Protein AF-A0AAW1LE36-F1 (afdb_monomer_lite)

Foldseek 3Di:
DDDDDDPDDDDPDDPPPDPPPPDQQAAPVDHLAFQEEAEAAPPPCSLVVVVCQVPPPRHGHAQEEEEEACVCVDVSNVVVVVVQVPDPSHYYHYHDDPVPDDALVPDAARYEYEYEHCLVDDCVSVLRCLQPNVVRSYYYYYYDHDPVSDDCHSRVVSGD

Structure (mmCIF, N/CA/C/O backbone):
data_AF-A0AAW1LE36-F1
#
_entry.id   AF-A0AAW1LE36-F1
#
loop_
_atom_site.group_PDB
_atom_site.id
_atom_site.type_symbol
_atom_site.label_atom_id
_atom_site.label_alt_id
_atom_site.label_comp_id
_atom_site.label_asym_id
_atom_site.label_entity_id
_atom_site.label_seq_id
_atom_site.pdbx_PDB_ins_code
_atom_site.Cartn_x
_atom_site.Cartn_y
_atom_site.Cartn_z
_atom_site.occupancy
_atom_site.B_iso_or_equiv
_atom_site.auth_seq_id
_atom_site.auth_comp_id
_atom_site.auth_asym_id
_atom_site.auth_atom_id
_atom_site.pdbx_PDB_model_num
ATOM 1 N N . MET A 1 1 ? 1.413 -7.545 -39.159 1.00 60.19 1 MET A N 1
ATOM 2 C CA . MET A 1 1 ? 1.129 -8.946 -38.772 1.00 60.19 1 MET A CA 1
ATOM 3 C C . MET A 1 1 ? -0.229 -9.314 -39.360 1.00 60.19 1 MET A C 1
ATOM 5 O O . MET A 1 1 ? -1.167 -8.557 -39.147 1.00 60.19 1 MET A O 1
ATOM 9 N N . ARG A 1 2 ? -0.333 -10.368 -40.180 1.00 72.56 2 ARG A N 1
ATOM 10 C CA . ARG A 1 2 ? -1.603 -10.770 -40.813 1.00 72.56 2 ARG A CA 1
ATOM 11 C C . ARG A 1 2 ? -2.280 -11.784 -39.891 1.00 72.56 2 ARG A C 1
ATOM 13 O O . ARG A 1 2 ? -1.775 -12.891 -39.748 1.00 72.56 2 ARG A O 1
ATOM 20 N N . PHE A 1 3 ? -3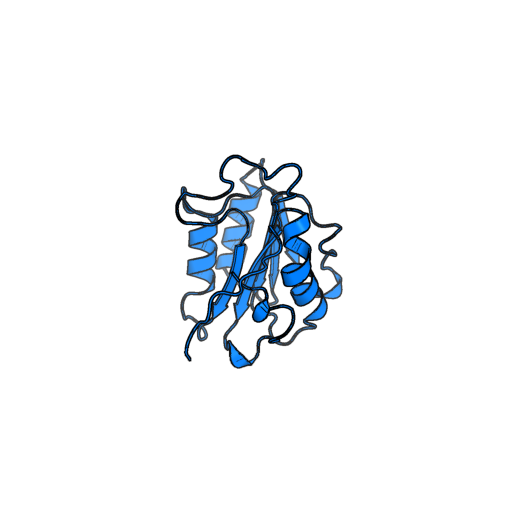.361 -11.389 -39.224 1.00 77.00 3 PHE A N 1
ATOM 21 C CA . PHE A 1 3 ? -4.140 -12.304 -38.391 1.00 77.00 3 PHE A CA 1
ATOM 22 C C . PHE A 1 3 ? -4.915 -13.261 -39.302 1.00 77.00 3 PHE A C 1
ATOM 24 O O . PHE A 1 3 ? -5.735 -12.823 -40.107 1.00 77.00 3 PHE A O 1
ATOM 31 N N . VAL A 1 4 ? -4.618 -14.556 -39.211 1.00 87.88 4 VAL A N 1
ATOM 32 C CA . VAL A 1 4 ? -5.327 -15.620 -39.934 1.00 87.88 4 VAL A CA 1
ATOM 33 C C . VAL A 1 4 ? -6.158 -16.380 -38.910 1.00 87.88 4 VAL A C 1
ATOM 35 O O . VAL A 1 4 ? -5.614 -16.896 -37.934 1.00 87.88 4 VAL A O 1
ATOM 38 N N . LYS A 1 5 ? -7.479 -16.409 -39.103 1.00 83.62 5 LYS A N 1
ATOM 39 C CA . LYS A 1 5 ? -8.394 -17.150 -38.231 1.00 83.62 5 LYS A CA 1
ATOM 40 C C . LYS A 1 5 ? -8.201 -18.648 -38.485 1.00 83.62 5 LYS A C 1
ATOM 42 O O . LYS A 1 5 ? -8.272 -19.080 -39.631 1.00 83.62 5 LYS A O 1
ATOM 47 N N . GLN A 1 6 ? -7.904 -19.404 -37.432 1.00 88.56 6 GLN A N 1
ATOM 48 C CA . GLN A 1 6 ? -7.773 -20.862 -37.490 1.00 88.56 6 GLN A CA 1
ATOM 49 C C . GLN A 1 6 ? -9.159 -21.496 -37.693 1.00 88.56 6 GLN A C 1
ATOM 51 O O . GLN A 1 6 ? -10.154 -20.957 -37.204 1.00 88.56 6 GLN A O 1
ATOM 56 N N . ASN A 1 7 ? -9.220 -22.613 -38.424 1.00 87.00 7 ASN A N 1
ATOM 57 C CA . ASN A 1 7 ? -10.468 -23.355 -38.646 1.00 87.00 7 ASN A CA 1
ATOM 58 C C . ASN A 1 7 ? -10.928 -24.090 -37.381 1.00 87.00 7 ASN A C 1
ATOM 60 O O . ASN A 1 7 ? -12.128 -24.204 -37.151 1.00 87.00 7 ASN A O 1
ATOM 64 N N . ASP A 1 8 ? -9.975 -24.511 -36.550 1.00 90.06 8 ASP A N 1
ATOM 65 C CA . ASP A 1 8 ? -10.224 -25.158 -35.268 1.00 90.06 8 ASP A CA 1
ATOM 66 C C . ASP A 1 8 ? -9.944 -24.173 -34.128 1.00 90.06 8 ASP A C 1
ATOM 68 O O . ASP A 1 8 ? -8.928 -23.470 -34.119 1.00 90.06 8 ASP A O 1
ATOM 72 N N . SER A 1 9 ? -10.846 -24.114 -33.149 1.00 88.75 9 SER A N 1
ATOM 73 C CA . SER A 1 9 ? -10.681 -23.296 -31.946 1.00 88.75 9 SER A CA 1
ATOM 74 C C . SER A 1 9 ? -11.128 -24.056 -30.710 1.00 88.75 9 SER A C 1
ATOM 76 O O . SER A 1 9 ? -12.157 -24.728 -30.732 1.00 88.75 9 SER A O 1
ATOM 78 N N . ILE A 1 10 ? -10.388 -23.890 -29.618 1.00 90.38 10 ILE A N 1
ATOM 79 C CA . ILE A 1 10 ? -10.812 -24.344 -28.295 1.00 90.38 10 ILE A CA 1
ATOM 80 C C . ILE A 1 10 ? -11.753 -23.283 -27.718 1.00 90.38 10 ILE A C 1
ATOM 82 O O . ILE A 1 10 ? -11.390 -22.106 -27.653 1.00 90.38 10 ILE A O 1
ATOM 86 N N . GLU A 1 11 ? -12.952 -23.689 -27.305 1.00 90.44 11 GLU A N 1
ATOM 87 C CA . GLU A 1 11 ? -13.871 -22.812 -26.583 1.00 90.44 11 GLU A CA 1
ATOM 88 C C . GLU A 1 11 ? -13.302 -22.504 -25.191 1.00 90.44 11 GLU A C 1
ATOM 90 O O . GLU A 1 11 ? -13.060 -23.403 -24.383 1.00 90.44 11 GLU A O 1
ATOM 95 N N . VAL A 1 12 ? -13.067 -21.221 -24.909 1.00 86.44 12 VAL A N 1
ATOM 96 C CA . VAL A 1 12 ? -12.642 -20.769 -23.581 1.00 86.44 12 VAL A CA 1
ATOM 97 C C . VAL A 1 12 ? -13.893 -20.546 -22.739 1.00 86.44 12 VAL A C 1
ATOM 99 O O . VAL A 1 12 ? -14.463 -19.456 -22.720 1.00 86.44 12 VAL A O 1
ATOM 102 N N . LEU A 1 13 ? -14.336 -21.604 -22.067 1.00 90.31 13 LEU A N 1
ATOM 103 C CA . LEU A 1 13 ? -15.421 -21.530 -21.094 1.00 90.31 13 LEU A CA 1
ATOM 104 C C . LEU A 1 13 ? -14.929 -20.809 -19.832 1.00 90.31 13 LEU A C 1
ATOM 106 O O . LEU A 1 13 ? -13.847 -21.104 -19.321 1.00 90.31 13 LEU A O 1
ATOM 110 N N . ASN A 1 14 ? -15.717 -19.859 -19.325 1.00 82.88 14 ASN A N 1
ATOM 111 C CA . ASN A 1 14 ? -15.442 -19.230 -18.039 1.00 82.88 14 ASN A CA 1
ATOM 112 C C . ASN A 1 14 ? -15.921 -20.166 -16.911 1.00 82.88 14 ASN A C 1
ATOM 114 O O . ASN A 1 14 ? -17.114 -20.445 -16.802 1.00 82.88 14 ASN A O 1
ATOM 118 N N . TYR A 1 15 ? -14.984 -20.631 -16.083 1.00 83.81 15 TYR A N 1
ATOM 119 C CA . TYR A 1 15 ? -15.235 -21.513 -14.939 1.00 83.81 15 TYR A CA 1
ATOM 120 C C . TYR A 1 15 ? -15.181 -20.788 -13.588 1.00 83.81 15 TYR A C 1
ATOM 122 O O . TYR A 1 15 ? -15.033 -21.441 -12.557 1.00 83.81 15 TYR A O 1
ATOM 130 N N . ASP A 1 16 ? -15.277 -19.459 -13.563 1.00 76.94 16 ASP A N 1
ATOM 131 C CA . ASP A 1 16 ? -15.314 -18.663 -12.339 1.00 76.94 16 ASP A CA 1
ATOM 132 C C . ASP A 1 16 ? -16.547 -19.066 -11.504 1.00 76.94 16 ASP A C 1
ATOM 134 O O . ASP A 1 16 ? -17.663 -18.571 -11.685 1.00 76.94 16 ASP A O 1
ATOM 138 N N . THR A 1 17 ? -16.359 -20.006 -10.573 1.00 63.38 17 THR A N 1
ATOM 139 C CA . THR A 1 17 ? -17.394 -20.474 -9.648 1.00 63.38 17 THR A CA 1
ATOM 140 C C . THR A 1 17 ? -17.623 -19.402 -8.595 1.00 63.38 17 THR A C 1
ATOM 142 O O . THR A 1 17 ? -16.940 -19.354 -7.575 1.00 63.38 17 THR A O 1
ATOM 145 N N . GLY A 1 18 ? -18.557 -18.500 -8.877 1.00 53.91 18 GLY A N 1
ATOM 146 C CA . GLY A 1 18 ? -18.767 -17.323 -8.052 1.00 53.91 18 GLY A CA 1
ATOM 147 C C . GLY A 1 18 ? -17.813 -16.208 -8.440 1.00 53.91 18 GLY A C 1
ATOM 148 O O . GLY A 1 18 ? -17.080 -15.695 -7.595 1.00 53.91 18 GLY A O 1
ATOM 149 N N . ALA A 1 19 ? -17.896 -15.748 -9.695 1.00 45.75 19 ALA A N 1
ATOM 150 C CA . ALA A 1 19 ? -17.726 -14.322 -9.919 1.00 45.75 19 ALA A CA 1
ATOM 151 C C . ALA A 1 19 ? -18.612 -13.647 -8.873 1.00 45.75 19 ALA A C 1
ATOM 153 O O . ALA A 1 19 ? -19.842 -13.683 -8.966 1.00 45.75 19 ALA A O 1
ATOM 154 N N . HIS A 1 20 ? -17.997 -13.127 -7.813 1.00 50.47 20 HIS A N 1
ATOM 155 C CA . HIS A 1 20 ? -18.667 -12.190 -6.957 1.00 50.47 20 HIS A CA 1
ATOM 156 C C . HIS A 1 20 ? -19.105 -11.092 -7.926 1.00 50.47 20 HIS A C 1
ATOM 158 O O . HIS A 1 20 ? -18.350 -10.172 -8.234 1.00 50.47 20 HIS A O 1
ATOM 164 N N . VAL A 1 21 ? -20.373 -11.132 -8.333 1.00 48.44 21 VAL A N 1
ATOM 165 C CA . VAL A 1 21 ? -21.193 -9.938 -8.509 1.00 48.44 21 VAL A CA 1
ATOM 166 C C . VAL A 1 21 ? -21.312 -9.320 -7.109 1.00 48.44 21 VAL A C 1
ATOM 168 O O . VAL A 1 21 ? -22.377 -9.195 -6.520 1.00 48.44 21 VAL A O 1
ATOM 171 N N . GLY A 1 22 ? -20.160 -9.079 -6.488 1.00 55.75 22 GLY A N 1
ATOM 172 C CA . GLY A 1 22 ? -20.005 -8.508 -5.184 1.00 55.75 22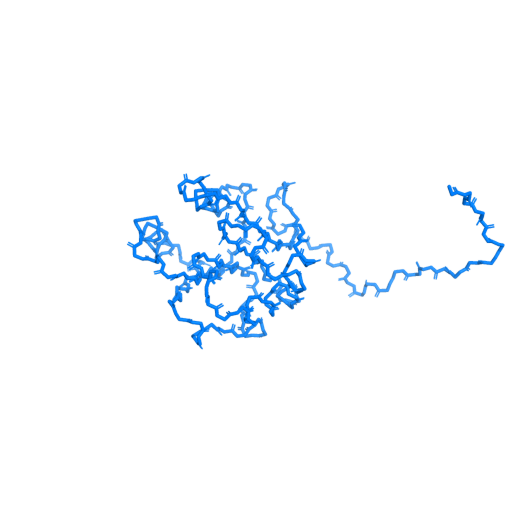 GLY A CA 1
ATOM 173 C C . GLY A 1 22 ? -20.322 -7.052 -5.381 1.00 55.75 22 GLY A C 1
ATOM 174 O O . GLY A 1 22 ? -19.839 -6.426 -6.332 1.00 55.75 22 GLY A O 1
ATOM 175 N N . SER A 1 23 ? -21.159 -6.535 -4.491 1.00 64.06 23 SER A N 1
ATOM 176 C CA . SER A 1 23 ? -21.319 -5.104 -4.291 1.00 64.06 23 SER A CA 1
ATOM 177 C C . SER A 1 23 ? -19.969 -4.424 -4.484 1.00 64.06 23 SER A C 1
ATOM 179 O O . SER A 1 23 ? -18.987 -4.809 -3.841 1.00 64.06 23 SER A O 1
ATOM 181 N N . ARG A 1 24 ? -19.916 -3.464 -5.406 1.00 77.94 24 ARG A N 1
ATOM 182 C CA . ARG A 1 24 ? -18.701 -2.720 -5.711 1.00 77.94 24 ARG A CA 1
ATOM 183 C C . ARG A 1 24 ? -18.055 -2.252 -4.405 1.00 77.94 24 ARG A C 1
ATOM 185 O O . ARG A 1 24 ? -18.704 -1.555 -3.625 1.00 77.94 24 ARG A O 1
ATOM 192 N N . ARG A 1 25 ? -16.819 -2.687 -4.146 1.00 88.12 25 ARG A N 1
ATOM 193 C CA . ARG A 1 25 ? -16.152 -2.437 -2.865 1.00 88.12 25 ARG A CA 1
ATOM 194 C C . ARG A 1 25 ? -15.802 -0.966 -2.736 1.00 88.12 25 ARG A C 1
ATOM 196 O O . ARG A 1 25 ? -16.143 -0.355 -1.737 1.00 88.12 25 ARG A O 1
ATOM 203 N N . HIS A 1 26 ? -15.118 -0.405 -3.724 1.00 92.50 26 HIS A N 1
ATOM 204 C CA . HIS A 1 26 ? -14.700 0.995 -3.714 1.00 92.50 26 HIS A CA 1
ATOM 205 C C . HIS A 1 26 ? -15.693 1.897 -4.449 1.00 92.50 26 HIS A C 1
ATOM 207 O O . HIS A 1 26 ? -16.682 1.427 -5.018 1.00 92.50 26 HIS A O 1
ATOM 213 N N . GLY A 1 27 ? -15.428 3.205 -4.443 1.00 89.56 27 GLY A N 1
ATOM 214 C CA . GLY A 1 27 ? -16.207 4.154 -5.228 1.00 89.56 27 GLY A CA 1
ATOM 215 C C . GLY A 1 27 ? -16.210 3.852 -6.729 1.00 89.56 27 GLY A C 1
ATOM 216 O O . GLY A 1 27 ? -15.451 3.027 -7.249 1.00 89.56 27 GLY A O 1
ATOM 217 N N . THR A 1 28 ? -17.086 4.546 -7.457 1.00 89.50 28 THR A N 1
ATOM 218 C CA . THR A 1 28 ? -17.400 4.223 -8.857 1.00 89.50 28 THR A CA 1
ATOM 219 C C . THR A 1 28 ? -16.259 4.454 -9.854 1.00 89.50 28 THR A C 1
ATOM 221 O O . THR A 1 28 ? -16.368 4.083 -11.026 1.00 89.50 28 THR A O 1
ATOM 224 N N . LEU A 1 29 ? -15.152 5.024 -9.392 1.00 90.19 29 LEU A N 1
ATOM 225 C CA . LEU A 1 29 ? -13.962 5.305 -10.186 1.00 90.19 29 LEU A CA 1
ATOM 226 C C . LEU A 1 29 ? -12.838 4.286 -9.961 1.00 90.19 29 LEU A C 1
ATOM 228 O O . LEU A 1 29 ? -11.852 4.308 -10.689 1.00 90.19 29 LEU A O 1
ATOM 232 N N . LEU A 1 30 ? -12.981 3.387 -8.982 1.00 91.88 30 LEU A N 1
ATOM 233 C CA . LEU A 1 30 ? -11.946 2.427 -8.602 1.00 91.88 30 LEU A CA 1
ATOM 234 C C . LEU A 1 30 ? -12.400 0.980 -8.873 1.00 91.88 30 LEU A C 1
ATOM 236 O O . LEU A 1 30 ? -13.609 0.695 -8.842 1.00 91.88 30 LEU A O 1
ATOM 240 N N . PRO A 1 31 ? -11.458 0.065 -9.175 1.00 90.69 31 PRO A N 1
ATOM 241 C CA . PRO A 1 31 ? -11.745 -1.364 -9.279 1.00 90.69 31 PRO A CA 1
ATOM 242 C C . PRO A 1 31 ? -12.037 -1.961 -7.893 1.00 90.69 31 PRO A C 1
ATOM 244 O O . PRO A 1 31 ? -11.847 -1.307 -6.878 1.00 90.69 31 PRO A O 1
ATOM 247 N N . ASN A 1 32 ? -12.495 -3.213 -7.826 1.00 88.50 32 ASN A N 1
ATOM 248 C CA . ASN A 1 32 ? -12.759 -3.881 -6.538 1.00 88.50 32 ASN A CA 1
ATOM 249 C C . ASN A 1 32 ? -11.487 -4.313 -5.787 1.00 88.50 32 ASN A C 1
ATOM 251 O O . ASN A 1 32 ? -11.550 -4.572 -4.587 1.00 88.50 32 ASN A O 1
ATOM 255 N N . THR A 1 33 ? -10.367 -4.417 -6.503 1.00 90.56 33 THR A N 1
ATOM 256 C CA . THR A 1 33 ? -9.050 -4.767 -5.963 1.00 90.56 33 THR A CA 1
ATOM 257 C C . THR A 1 33 ? -8.004 -3.843 -6.567 1.00 90.56 33 THR A C 1
ATOM 259 O O . THR A 1 33 ? -7.878 -3.798 -7.798 1.00 90.56 33 THR A O 1
ATOM 262 N N . VAL A 1 34 ? -7.239 -3.153 -5.730 1.00 95.50 34 VAL A N 1
ATOM 263 C CA . VAL A 1 34 ? -6.248 -2.156 -6.144 1.00 95.50 34 VAL A CA 1
ATOM 264 C C . VAL A 1 34 ? -4.852 -2.586 -5.703 1.00 95.50 34 VAL A C 1
ATOM 266 O O . VAL A 1 34 ? -4.601 -2.881 -4.539 1.00 95.50 34 VAL A O 1
ATOM 269 N N . ARG A 1 35 ? -3.910 -2.601 -6.640 1.00 96.31 35 ARG A N 1
ATOM 270 C CA . ARG A 1 35 ? -2.477 -2.791 -6.409 1.00 96.31 35 ARG A CA 1
ATOM 271 C C . ARG A 1 35 ? -1.767 -1.633 -7.082 1.00 96.31 35 ARG A C 1
ATOM 273 O O . ARG A 1 35 ? -1.365 -1.713 -8.236 1.00 96.31 35 ARG A O 1
ATOM 280 N N . CYS A 1 36 ? -1.675 -0.523 -6.370 1.00 97.38 36 CYS A N 1
ATOM 281 C CA . CYS A 1 36 ? -1.254 0.746 -6.931 1.00 97.38 36 CYS A CA 1
ATOM 282 C C . CYS A 1 36 ? 0.195 1.064 -6.563 1.00 97.38 36 CYS A C 1
ATOM 284 O O . CYS A 1 36 ? 0.652 0.842 -5.441 1.00 97.38 36 CYS A O 1
ATOM 286 N N . ILE A 1 37 ? 0.915 1.646 -7.515 1.00 97.94 37 ILE A N 1
ATOM 287 C CA . ILE A 1 37 ? 2.231 2.231 -7.296 1.00 97.94 37 ILE A CA 1
ATOM 288 C C . ILE A 1 37 ? 2.101 3.737 -7.512 1.00 97.94 37 ILE A C 1
ATOM 290 O O . ILE A 1 37 ? 1.734 4.178 -8.599 1.00 97.94 37 ILE A O 1
ATOM 294 N N . ILE A 1 38 ? 2.453 4.528 -6.501 1.00 97.88 38 ILE A N 1
ATOM 295 C CA . ILE A 1 38 ? 2.440 5.990 -6.574 1.00 97.88 38 ILE A CA 1
ATOM 296 C C . ILE A 1 38 ? 3.887 6.480 -6.601 1.00 97.88 38 ILE A C 1
ATOM 298 O O . ILE A 1 38 ? 4.615 6.363 -5.613 1.00 97.88 38 ILE A O 1
ATOM 302 N N . VAL A 1 39 ? 4.314 7.039 -7.735 1.00 97.00 39 VAL A N 1
ATOM 303 C CA . VAL A 1 39 ? 5.699 7.488 -7.937 1.00 97.00 39 VAL A CA 1
ATOM 304 C C . VAL A 1 39 ? 5.781 8.996 -8.081 1.00 97.00 39 VAL A C 1
ATOM 306 O O . VAL A 1 39 ? 5.009 9.609 -8.810 1.00 97.00 39 VAL A O 1
ATOM 309 N N . GLY A 1 40 ? 6.767 9.592 -7.423 1.00 95.75 40 GLY A N 1
ATOM 310 C CA . GLY A 1 40 ? 7.103 11.000 -7.581 1.00 95.75 40 GLY A CA 1
ATOM 311 C C . GLY A 1 40 ? 8.193 11.425 -6.607 1.00 95.75 40 GLY A C 1
ATOM 312 O O . GLY A 1 40 ? 8.395 10.784 -5.574 1.00 95.75 40 GLY A O 1
ATOM 313 N N . SER A 1 41 ? 8.900 12.507 -6.920 1.00 93.62 41 SER A N 1
ATOM 314 C CA . SER A 1 41 ? 9.982 13.047 -6.089 1.00 93.62 41 SER A CA 1
ATOM 315 C C . SER A 1 41 ? 9.541 13.358 -4.648 1.00 93.62 41 SER A C 1
ATOM 317 O O . SER A 1 41 ? 8.359 13.299 -4.286 1.00 93.62 41 SER A O 1
ATOM 319 N N . SER A 1 42 ? 10.497 13.665 -3.769 1.00 88.69 42 SER A N 1
ATOM 320 C CA . SER A 1 42 ? 10.148 14.180 -2.441 1.00 88.69 42 SER A CA 1
ATOM 321 C C . SER A 1 42 ? 9.245 15.416 -2.569 1.00 88.69 42 SER A C 1
ATOM 323 O O . SER A 1 42 ? 9.390 16.199 -3.504 1.00 88.69 42 SER A O 1
ATOM 325 N N . ALA A 1 43 ? 8.271 15.543 -1.665 1.00 87.38 43 ALA A N 1
ATOM 326 C CA . ALA A 1 43 ? 7.244 16.589 -1.674 1.00 87.38 43 ALA A CA 1
ATOM 327 C C . ALA A 1 43 ? 6.319 16.650 -2.914 1.00 87.38 43 ALA A C 1
ATOM 329 O O . ALA A 1 43 ? 5.487 17.547 -2.996 1.00 87.38 43 ALA A O 1
ATOM 330 N N . SER A 1 44 ? 6.340 15.665 -3.821 1.00 93.69 44 SER A N 1
ATOM 331 C CA . SER A 1 44 ? 5.463 15.640 -5.010 1.00 93.69 44 SER A CA 1
ATOM 332 C C . SER A 1 44 ? 3.977 15.350 -4.726 1.00 93.69 44 SER A C 1
ATOM 334 O O . SER A 1 44 ? 3.208 15.106 -5.649 1.00 93.69 44 SER A O 1
ATOM 336 N N . GLY A 1 45 ? 3.572 15.281 -3.454 1.00 94.25 45 GLY A N 1
ATOM 337 C CA . GLY A 1 45 ? 2.181 15.039 -3.063 1.00 94.25 45 GLY A CA 1
ATOM 338 C C . GLY A 1 45 ? 1.736 13.573 -2.980 1.00 94.25 45 GLY A C 1
ATOM 339 O O . GLY A 1 45 ? 0.557 13.348 -2.739 1.00 94.25 45 GLY A O 1
ATOM 340 N N . LYS A 1 46 ? 2.628 12.575 -3.095 1.00 95.50 46 LYS A N 1
ATOM 341 C CA . LYS A 1 46 ? 2.266 11.134 -3.027 1.00 95.50 46 LYS A CA 1
ATOM 342 C C . LYS A 1 46 ? 1.384 10.780 -1.826 1.00 95.50 46 LYS A C 1
ATOM 344 O O . LYS A 1 46 ? 0.297 10.240 -1.990 1.00 95.50 46 LYS A O 1
ATOM 349 N N . THR A 1 47 ? 1.830 11.143 -0.624 1.00 94.69 47 THR A N 1
ATOM 350 C CA . THR A 1 47 ? 1.088 10.899 0.619 1.00 94.69 47 THR A CA 1
ATOM 351 C C . THR A 1 47 ? -0.239 11.658 0.634 1.00 94.69 47 THR A C 1
ATOM 353 O O . THR A 1 47 ? -1.235 11.123 1.093 1.00 94.69 47 THR A O 1
ATOM 356 N N . ASN A 1 48 ? -0.296 12.874 0.072 1.00 95.19 48 ASN A N 1
ATOM 357 C CA . ASN A 1 48 ? -1.552 13.628 -0.016 1.00 95.19 48 ASN A CA 1
ATOM 358 C C . ASN A 1 48 ? -2.556 12.936 -0.943 1.00 95.19 48 ASN A C 1
ATOM 360 O O . ASN A 1 48 ? -3.733 12.862 -0.604 1.00 95.19 48 ASN A O 1
ATOM 364 N N . LEU A 1 49 ? -2.100 12.408 -2.083 1.00 96.75 49 LEU A N 1
ATOM 365 C CA . LEU A 1 49 ? -2.938 11.617 -2.981 1.00 96.75 49 LEU A CA 1
ATOM 366 C C . LEU A 1 49 ? -3.461 10.366 -2.267 1.00 96.75 49 LEU A C 1
ATOM 368 O O . LEU A 1 49 ? -4.658 10.105 -2.310 1.00 96.75 49 LEU A O 1
ATOM 372 N N . MET A 1 50 ? -2.589 9.640 -1.562 1.00 97.06 50 MET A N 1
ATOM 373 C CA . MET A 1 50 ? -2.981 8.451 -0.803 1.00 97.06 50 MET A CA 1
ATOM 374 C C . MET A 1 50 ? -4.034 8.771 0.265 1.00 97.06 50 MET A C 1
ATOM 376 O O . MET A 1 50 ? -5.079 8.131 0.302 1.00 97.06 50 MET A O 1
ATOM 380 N N . LEU A 1 51 ? -3.810 9.799 1.089 1.00 95.81 51 LEU A N 1
ATOM 381 C CA . LEU A 1 51 ? -4.777 10.228 2.105 1.00 95.81 51 LEU A CA 1
ATOM 382 C C . LEU A 1 51 ? -6.096 10.704 1.479 1.00 95.81 51 LEU A C 1
ATOM 384 O O . LEU A 1 51 ? -7.165 10.381 1.986 1.00 95.81 51 LEU A O 1
ATOM 388 N N . SER A 1 52 ? -6.039 11.407 0.345 1.00 96.56 52 SER A N 1
ATOM 389 C CA . SER A 1 52 ? -7.245 11.812 -0.387 1.00 96.56 52 SER A CA 1
ATOM 390 C C . SER A 1 52 ? -8.049 10.594 -0.847 1.00 96.56 52 SER A C 1
ATOM 392 O O . SER A 1 52 ? -9.267 10.593 -0.727 1.00 96.56 52 SER A O 1
ATOM 394 N N . LEU A 1 53 ? -7.388 9.530 -1.315 1.00 97.12 53 LEU A N 1
ATOM 395 C CA . LEU A 1 53 ? -8.065 8.283 -1.685 1.00 97.12 53 LEU A CA 1
ATOM 396 C C . LEU A 1 53 ? -8.686 7.567 -0.480 1.00 97.12 53 LEU A C 1
ATOM 398 O O . LEU A 1 53 ? -9.733 6.948 -0.645 1.00 97.12 53 LEU A O 1
ATOM 402 N N . LEU A 1 54 ? -8.071 7.638 0.704 1.00 96.00 54 LEU A N 1
ATOM 403 C CA . LEU A 1 54 ? -8.620 7.037 1.925 1.00 96.00 54 LEU A CA 1
ATOM 404 C C . LEU A 1 54 ? -9.852 7.783 2.448 1.00 96.00 54 LEU A C 1
ATOM 406 O O . LEU A 1 54 ? -10.785 7.143 2.919 1.00 96.00 54 LEU A O 1
ATOM 410 N N . PHE A 1 55 ? -9.848 9.118 2.392 1.00 94.19 55 PHE A N 1
ATOM 411 C CA . PHE A 1 55 ? -10.877 9.940 3.041 1.00 94.19 55 PHE A CA 1
ATOM 412 C C . PHE A 1 55 ? -12.009 10.390 2.117 1.00 94.19 55 PHE A C 1
ATOM 414 O O . PHE A 1 55 ? -13.049 10.838 2.596 1.00 94.19 55 PHE A O 1
ATOM 421 N N . HIS A 1 56 ? -11.832 10.305 0.800 1.00 95.12 56 HIS A N 1
ATOM 422 C CA . HIS A 1 56 ? -12.868 10.721 -0.136 1.00 95.12 56 HIS A CA 1
ATOM 423 C C . HIS A 1 56 ? -14.048 9.736 -0.135 1.00 95.12 56 HIS A C 1
ATOM 425 O O . HIS A 1 56 ? -13.861 8.524 -0.193 1.00 95.12 56 HIS A O 1
ATOM 431 N N . GLU A 1 57 ? -15.279 10.250 -0.169 1.00 91.50 57 GLU A N 1
ATOM 432 C CA . GLU A 1 57 ? -16.521 9.451 -0.179 1.00 91.50 57 GLU A CA 1
ATOM 433 C C . GLU A 1 57 ? -16.599 8.432 -1.334 1.00 91.50 57 GLU A C 1
ATOM 435 O O . GLU A 1 57 ? -17.088 7.311 -1.178 1.00 91.50 57 GLU A O 1
ATOM 440 N N . ASN A 1 58 ? -16.060 8.810 -2.497 1.00 93.25 58 ASN A N 1
ATOM 441 C CA . ASN A 1 58 ? -15.943 7.964 -3.690 1.00 93.25 58 ASN A CA 1
ATOM 442 C C . ASN A 1 58 ? -14.562 7.293 -3.811 1.00 93.25 58 ASN A C 1
ATOM 444 O O . ASN A 1 58 ? -14.177 6.851 -4.893 1.00 93.25 58 ASN A O 1
ATOM 448 N N . GLY A 1 59 ? -13.797 7.281 -2.722 1.00 95.12 59 GLY A N 1
ATOM 449 C CA . GLY A 1 59 ? -12.461 6.719 -2.642 1.00 95.12 59 GLY A CA 1
ATOM 450 C C . GLY A 1 59 ? -12.455 5.236 -2.282 1.00 95.12 59 GLY A C 1
ATOM 451 O O . GLY A 1 59 ? -13.310 4.443 -2.700 1.00 95.12 59 GLY A O 1
ATOM 452 N N . LEU A 1 60 ? -11.432 4.862 -1.524 1.00 95.75 60 LEU A N 1
ATOM 453 C CA . LEU A 1 60 ? -11.193 3.505 -1.066 1.00 95.75 60 LEU A CA 1
ATOM 454 C C . LEU A 1 60 ? -12.123 3.165 0.099 1.00 95.75 60 LEU A C 1
ATOM 456 O O . LEU A 1 60 ? -12.462 4.007 0.922 1.00 95.75 60 LEU A O 1
ATOM 460 N N . ARG A 1 61 ? -12.517 1.894 0.181 1.00 94.19 61 ARG A N 1
ATOM 461 C CA . ARG A 1 61 ? -13.344 1.372 1.276 1.00 94.19 61 ARG A CA 1
ATOM 462 C C . ARG A 1 61 ? -12.668 0.177 1.913 1.00 94.19 61 ARG A C 1
ATOM 464 O O . ARG A 1 61 ? -12.284 -0.774 1.224 1.00 94.19 61 ARG A O 1
ATOM 471 N N . PHE A 1 62 ? -12.539 0.234 3.225 1.00 93.88 62 PHE A N 1
ATOM 472 C CA . PHE A 1 62 ? -11.774 -0.716 4.007 1.00 93.88 62 PHE A CA 1
ATOM 473 C C . PHE A 1 62 ? -12.285 -0.749 5.441 1.00 93.88 62 PHE A C 1
ATOM 475 O O . PHE A 1 62 ? -12.921 0.195 5.902 1.00 93.88 62 PHE A O 1
ATOM 482 N N . VAL A 1 63 ? -11.993 -1.852 6.121 1.00 94.12 63 VAL A N 1
ATOM 483 C CA . VAL A 1 63 ? -12.190 -2.003 7.569 1.00 94.12 63 VAL A CA 1
ATOM 484 C C . VAL A 1 63 ? -10.848 -1.877 8.285 1.00 94.12 63 VAL A C 1
ATOM 486 O O . VAL A 1 63 ? -10.765 -1.315 9.367 1.00 94.12 63 VAL A O 1
ATOM 489 N N . ASN A 1 64 ? -9.769 -2.345 7.658 1.00 96.12 64 ASN A N 1
ATOM 490 C CA . ASN A 1 64 ? -8.449 -2.388 8.272 1.00 96.12 64 ASN A CA 1
ATOM 491 C C . ASN A 1 64 ? -7.431 -1.631 7.425 1.00 96.12 64 ASN A C 1
ATOM 493 O O . ASN A 1 64 ? -7.359 -1.823 6.209 1.00 96.12 64 ASN A O 1
ATOM 497 N N . LEU A 1 65 ? -6.632 -0.793 8.075 1.00 97.56 65 LEU A N 1
ATOM 498 C CA . LEU A 1 65 ? -5.580 -0.008 7.451 1.00 97.56 65 LEU A CA 1
ATOM 499 C C . LEU A 1 65 ? -4.232 -0.363 8.064 1.00 97.56 65 LEU A C 1
ATOM 501 O O . LEU A 1 65 ? -3.965 -0.058 9.222 1.00 97.56 65 LEU A O 1
ATOM 505 N N . TYR A 1 66 ? -3.373 -0.968 7.260 1.00 97.75 66 TYR A N 1
ATOM 506 C CA . TYR A 1 66 ? -2.000 -1.288 7.609 1.00 97.75 66 TYR A CA 1
ATOM 507 C C . TYR A 1 66 ? -1.086 -0.259 6.944 1.00 97.75 66 TYR A C 1
ATOM 509 O O . TYR A 1 66 ? -1.208 -0.002 5.744 1.00 97.75 66 TYR A O 1
ATOM 517 N N . VAL A 1 67 ? -0.169 0.339 7.702 1.00 97.88 67 VAL A N 1
ATOM 518 C CA . VAL A 1 67 ? 0.807 1.296 7.164 1.00 97.88 67 VAL A CA 1
ATOM 519 C C . VAL A 1 67 ? 2.193 0.900 7.623 1.00 97.88 67 VAL A C 1
ATOM 521 O O . VAL A 1 67 ? 2.514 1.017 8.799 1.00 97.88 67 VAL A O 1
ATOM 524 N N . TYR A 1 68 ? 3.031 0.473 6.686 1.00 97.75 68 TYR A N 1
ATOM 525 C CA . TYR A 1 68 ? 4.453 0.272 6.914 1.00 97.75 68 TYR A CA 1
ATOM 526 C C . TYR A 1 68 ? 5.228 1.467 6.374 1.00 97.75 68 TYR A C 1
ATOM 528 O O . TYR A 1 68 ? 5.255 1.708 5.163 1.00 97.75 68 TYR A O 1
ATOM 536 N N . SER A 1 69 ? 5.843 2.223 7.284 1.00 96.00 69 SER A N 1
ATOM 537 C CA . SER A 1 69 ? 6.657 3.375 6.919 1.00 96.00 69 SER A CA 1
ATOM 538 C C . SER A 1 69 ? 7.744 3.679 7.943 1.00 96.00 69 SER A C 1
ATOM 540 O O . SER A 1 69 ? 7.534 3.622 9.156 1.00 96.00 69 SER A O 1
ATOM 542 N N . LYS A 1 70 ? 8.918 4.081 7.445 1.00 94.06 70 LYS A N 1
ATOM 543 C CA . LYS A 1 70 ? 10.007 4.623 8.275 1.00 94.06 70 LYS A CA 1
ATOM 544 C C . LYS A 1 70 ? 9.730 6.047 8.757 1.00 94.06 70 LYS A C 1
ATOM 546 O O . LYS A 1 70 ? 10.356 6.505 9.709 1.00 94.06 70 LYS A O 1
ATOM 551 N N . SER A 1 71 ? 8.754 6.723 8.157 1.00 92.50 71 SER A N 1
ATOM 552 C CA . SER A 1 71 ? 8.412 8.122 8.408 1.00 92.50 71 SER A CA 1
ATOM 553 C C . SER A 1 71 ? 7.052 8.319 9.089 1.00 92.50 71 SER A C 1
ATOM 555 O O . SER A 1 71 ? 6.447 9.384 8.985 1.00 92.50 71 SER A O 1
ATOM 557 N N . LEU A 1 72 ? 6.591 7.331 9.868 1.00 94.38 72 LEU A N 1
ATOM 558 C CA . LEU A 1 72 ? 5.342 7.408 10.648 1.00 94.38 72 LEU A CA 1
ATOM 559 C C . LEU A 1 72 ? 5.272 8.582 11.646 1.00 94.38 72 LEU A C 1
ATOM 561 O O . LEU A 1 72 ? 4.186 8.940 12.080 1.00 94.38 72 LEU A O 1
ATOM 565 N N . TYR A 1 73 ? 6.410 9.184 12.003 1.00 93.00 73 TYR A N 1
ATOM 566 C CA . TYR A 1 73 ? 6.493 10.377 12.858 1.00 93.00 73 TYR A CA 1
ATOM 567 C C . TYR A 1 73 ? 6.141 11.684 12.126 1.00 93.00 73 TYR A C 1
ATOM 569 O O . TYR A 1 73 ? 6.173 12.756 12.718 1.00 93.00 73 TYR A O 1
ATOM 577 N N . GLN A 1 74 ? 5.905 11.648 10.811 1.00 92.44 74 GLN A N 1
ATOM 578 C CA . GLN A 1 74 ? 5.534 12.853 10.078 1.00 92.44 74 GLN A CA 1
ATOM 579 C C . GLN A 1 74 ? 4.104 13.290 10.442 1.00 92.44 74 GLN A C 1
ATOM 581 O O . GLN A 1 74 ? 3.223 12.431 10.537 1.00 92.44 74 GLN A O 1
ATOM 586 N N . PRO A 1 75 ? 3.812 14.607 10.490 1.00 94.50 75 PRO A N 1
ATOM 587 C CA . PRO A 1 75 ? 2.508 15.128 10.923 1.00 94.50 75 PRO A CA 1
ATOM 588 C C . PRO A 1 75 ? 1.292 14.547 10.189 1.00 94.50 75 PRO A C 1
ATOM 590 O O . PRO A 1 75 ? 0.202 14.448 10.739 1.00 94.50 75 PRO A O 1
ATOM 593 N N . LYS A 1 76 ? 1.459 14.136 8.928 1.00 92.88 76 LYS A N 1
ATOM 594 C CA . LYS A 1 76 ? 0.383 13.529 8.128 1.00 92.88 76 LYS A CA 1
ATOM 595 C C . LYS A 1 76 ? -0.022 12.146 8.638 1.00 92.88 76 LYS A C 1
ATOM 597 O O . LYS A 1 76 ? -1.197 11.800 8.571 1.00 92.88 76 LYS A O 1
ATOM 602 N N . TYR A 1 77 ? 0.943 11.364 9.118 1.00 94.75 77 TYR A N 1
ATOM 603 C CA . TYR A 1 77 ? 0.697 10.046 9.696 1.00 94.75 77 TYR A CA 1
ATOM 604 C C . TYR A 1 77 ? 0.223 10.144 11.147 1.00 94.75 77 TYR A C 1
ATOM 606 O O . TYR A 1 77 ? -0.601 9.333 11.561 1.00 94.75 77 TYR A O 1
ATOM 614 N N . GLU A 1 78 ? 0.657 11.167 11.885 1.00 94.81 78 GLU A N 1
ATOM 615 C CA . GLU A 1 78 ? 0.094 11.499 13.200 1.00 94.81 78 GLU A CA 1
ATOM 616 C C . GLU A 1 78 ? -1.389 11.880 13.083 1.00 94.81 78 GLU A C 1
ATOM 618 O O . GLU A 1 78 ? -2.223 11.314 13.786 1.00 94.81 78 GLU A O 1
ATOM 623 N N . LEU A 1 79 ? -1.735 12.740 12.116 1.00 94.25 79 LEU A N 1
ATOM 624 C CA . LEU A 1 79 ? -3.123 13.081 11.798 1.00 94.25 79 LEU A CA 1
ATOM 625 C C . LEU A 1 79 ? -3.933 11.851 11.366 1.00 94.25 79 LEU A C 1
ATOM 627 O O . LEU A 1 79 ? -5.065 11.671 11.807 1.00 94.25 79 LEU A O 1
ATOM 631 N N . LEU A 1 80 ? -3.366 10.989 10.512 1.00 95.50 80 LEU A N 1
ATOM 632 C CA . LEU A 1 80 ? -4.016 9.733 10.132 1.00 95.50 80 LEU A CA 1
ATOM 633 C C . LEU A 1 80 ? -4.311 8.879 11.371 1.00 95.50 80 LEU A C 1
ATOM 635 O O . LEU A 1 80 ? -5.425 8.389 11.513 1.00 95.50 80 LEU A O 1
ATOM 639 N N . ASN A 1 81 ? -3.345 8.734 12.278 1.00 94.69 81 ASN A N 1
ATOM 640 C CA . ASN A 1 81 ? -3.518 7.972 13.510 1.00 94.69 81 ASN A CA 1
ATOM 641 C C . ASN A 1 81 ? -4.621 8.558 14.407 1.00 94.69 81 ASN A C 1
ATOM 643 O O . ASN A 1 81 ? -5.438 7.807 14.939 1.00 94.69 81 ASN A O 1
ATOM 647 N N . GLU A 1 82 ? -4.678 9.884 14.548 1.00 94.75 82 GLU A N 1
ATOM 648 C CA . GLU A 1 82 ? -5.736 10.571 15.293 1.00 94.75 82 GLU A CA 1
ATOM 649 C C . GLU A 1 82 ? -7.119 10.308 14.683 1.00 94.75 82 GLU A C 1
ATOM 651 O O . GLU A 1 82 ? -8.037 9.890 15.389 1.00 94.75 82 GLU A O 1
ATOM 656 N N . ILE A 1 83 ? -7.269 10.486 13.366 1.00 94.38 83 ILE A N 1
ATOM 657 C CA . ILE A 1 83 ? -8.537 10.241 12.665 1.00 94.38 83 ILE A CA 1
ATOM 658 C C . ILE A 1 83 ? -8.965 8.785 12.846 1.00 94.38 83 ILE A C 1
ATOM 660 O O . ILE A 1 83 ? -10.091 8.525 13.263 1.00 94.38 83 ILE A O 1
ATOM 664 N N . MET A 1 84 ? -8.063 7.839 12.583 1.00 94.44 84 MET A N 1
ATOM 665 C CA . MET A 1 84 ? -8.367 6.412 12.672 1.00 94.44 84 MET A CA 1
ATOM 666 C C . MET A 1 84 ? -8.732 5.978 14.095 1.00 94.44 84 MET A C 1
ATOM 668 O O . MET A 1 84 ? -9.619 5.150 14.259 1.00 94.44 84 MET A O 1
ATOM 672 N N . SER A 1 85 ? -8.124 6.574 15.126 1.00 93.38 85 SER A N 1
ATOM 673 C CA . SER A 1 85 ? -8.456 6.285 16.531 1.00 93.38 85 SER A CA 1
ATOM 674 C C . SER A 1 85 ? -9.879 6.711 16.915 1.00 93.38 85 SER A C 1
ATOM 676 O O . SER A 1 85 ? -10.441 6.192 17.877 1.00 93.38 85 SER A O 1
ATOM 678 N N . ASN A 1 86 ? -10.474 7.647 16.169 1.00 93.50 86 ASN A N 1
ATOM 679 C CA . ASN A 1 86 ? -11.841 8.120 16.387 1.00 93.50 86 ASN A CA 1
ATOM 680 C C . ASN A 1 86 ? -12.897 7.335 15.583 1.00 93.50 86 ASN A C 1
ATOM 682 O O . ASN A 1 86 ? -14.094 7.507 15.824 1.00 93.50 86 ASN A O 1
ATOM 686 N N . VAL A 1 87 ? -12.487 6.466 14.652 1.00 93.12 87 VAL A N 1
ATOM 687 C CA . VAL A 1 87 ? -13.391 5.646 13.831 1.00 93.12 87 VAL A CA 1
ATOM 688 C C . VAL A 1 87 ? -13.504 4.254 14.451 1.00 93.12 87 VAL A C 1
ATOM 690 O O . VAL A 1 87 ? -12.596 3.441 14.330 1.00 93.12 87 VAL A O 1
ATOM 693 N N . LYS A 1 88 ? -14.625 3.956 15.118 1.00 89.56 88 LYS A N 1
ATOM 694 C CA . LYS A 1 88 ? -14.799 2.700 15.877 1.00 89.56 88 LYS A CA 1
ATOM 695 C C . LYS A 1 88 ? -14.851 1.457 14.991 1.00 89.56 88 LYS A C 1
ATOM 697 O O . LYS A 1 88 ? -14.501 0.368 15.432 1.00 89.56 88 LYS A O 1
ATOM 702 N N . GLU A 1 89 ? -15.333 1.617 13.768 1.00 90.06 89 GLU A N 1
ATOM 703 C CA . GLU A 1 89 ? -15.541 0.545 12.801 1.00 90.06 89 GLU A CA 1
ATOM 704 C C . GLU A 1 89 ? -14.288 0.230 11.979 1.00 90.06 89 GLU A C 1
ATOM 706 O O . GLU A 1 89 ? -14.297 -0.737 11.216 1.00 90.06 89 GLU A O 1
ATOM 711 N N . ALA A 1 90 ? -13.225 1.029 12.113 1.00 92.94 90 ALA A N 1
ATOM 712 C CA . ALA A 1 90 ? -11.989 0.843 11.377 1.00 92.94 90 ALA A CA 1
ATOM 713 C C . ALA A 1 90 ? -10.815 0.576 12.321 1.00 92.94 90 ALA A C 1
ATOM 715 O O . ALA A 1 90 ? -10.706 1.168 13.389 1.00 92.94 90 ALA A O 1
ATOM 716 N N . THR A 1 91 ? -9.907 -0.305 11.908 1.00 96.12 91 THR A N 1
ATOM 717 C CA . THR A 1 91 ? -8.700 -0.621 12.681 1.00 96.12 91 THR A CA 1
ATOM 718 C C . THR A 1 91 ? -7.460 -0.114 11.959 1.00 96.12 91 THR A C 1
ATOM 720 O O . THR A 1 91 ? -7.366 -0.206 10.734 1.00 96.12 91 THR A O 1
ATOM 723 N N . TYR A 1 92 ? -6.500 0.418 12.714 1.00 96.75 92 TYR A N 1
ATOM 724 C CA . TYR A 1 92 ? -5.253 0.968 12.191 1.00 96.75 92 TYR A CA 1
ATOM 725 C C . TYR A 1 92 ? -4.033 0.258 12.783 1.00 96.75 92 TYR A C 1
ATOM 727 O O . TYR A 1 92 ? -3.902 0.144 14.000 1.00 96.75 92 TYR A O 1
ATOM 735 N N . PHE A 1 93 ? -3.137 -0.201 11.908 1.00 96.69 93 PHE A N 1
ATOM 736 C CA . PHE A 1 93 ? -1.942 -0.971 12.244 1.00 96.69 93 PHE A CA 1
ATOM 737 C C . PHE A 1 93 ? -0.685 -0.301 11.653 1.00 96.69 93 PHE A C 1
ATOM 739 O O . PHE A 1 93 ? -0.357 -0.521 10.481 1.00 96.69 93 PHE A O 1
ATOM 746 N N . PRO A 1 94 ? 0.019 0.547 12.423 1.00 96.69 94 PRO A N 1
ATOM 747 C CA . PRO A 1 94 ? 1.279 1.146 11.996 1.00 96.69 94 PRO A CA 1
ATOM 748 C C . PRO A 1 94 ? 2.473 0.209 12.248 1.00 96.69 94 PRO A C 1
ATOM 750 O O . PRO A 1 94 ? 2.655 -0.288 13.357 1.00 96.69 94 PRO A O 1
ATOM 753 N N . TYR A 1 95 ? 3.341 0.043 11.250 1.00 96.69 95 TYR A N 1
ATOM 754 C CA . TYR A 1 95 ? 4.580 -0.738 11.318 1.00 96.69 95 TYR A CA 1
ATOM 755 C C . TYR A 1 95 ? 5.784 0.134 10.978 1.00 96.69 95 TYR A C 1
ATOM 757 O O . TYR A 1 95 ? 5.775 0.872 9.990 1.00 96.69 95 TYR A O 1
ATOM 765 N N . LYS A 1 96 ? 6.847 0.015 11.777 1.00 94.38 96 LYS A N 1
ATOM 766 C CA . LYS A 1 96 ? 8.140 0.664 11.509 1.00 94.38 96 LYS A CA 1
ATOM 767 C C . LYS A 1 96 ? 9.171 -0.300 10.949 1.00 94.38 96 LYS A C 1
ATOM 769 O O . LYS A 1 96 ? 10.019 0.128 10.170 1.00 94.38 96 LYS A O 1
ATOM 774 N N . GLU A 1 97 ? 9.109 -1.575 11.317 1.00 93.69 97 GLU A N 1
ATOM 775 C CA . GLU A 1 97 ? 10.085 -2.582 10.910 1.00 93.69 97 GLU A CA 1
ATOM 776 C C . GLU A 1 97 ? 9.480 -3.618 9.969 1.00 93.69 97 GLU A C 1
ATOM 778 O O . GLU A 1 97 ? 8.292 -3.925 10.023 1.00 93.69 97 GLU A O 1
ATOM 783 N N . ASN A 1 98 ? 10.320 -4.142 9.074 1.00 92.31 98 ASN A N 1
ATOM 784 C CA . ASN A 1 98 ? 9.903 -5.111 8.063 1.00 92.31 98 ASN A CA 1
ATOM 785 C C . ASN A 1 98 ? 9.440 -6.431 8.686 1.00 92.31 98 ASN A C 1
ATOM 787 O O . ASN A 1 98 ? 8.489 -7.043 8.210 1.00 92.31 98 ASN A O 1
ATOM 791 N N . ASP A 1 99 ? 10.136 -6.855 9.742 1.00 91.38 99 ASP A N 1
ATOM 792 C CA . ASP A 1 99 ? 9.932 -8.155 10.377 1.00 91.38 99 ASP A CA 1
ATOM 793 C C . ASP A 1 99 ? 8.622 -8.194 11.195 1.00 91.38 99 ASP A C 1
ATOM 795 O O . ASP A 1 99 ? 8.098 -9.274 11.449 1.00 91.38 99 ASP A O 1
ATOM 799 N N . ASP A 1 100 ? 8.039 -7.031 11.517 1.00 92.88 100 ASP A N 1
ATOM 800 C CA . ASP A 1 100 ? 6.736 -6.920 12.190 1.00 92.88 100 ASP A CA 1
ATOM 801 C C . ASP A 1 100 ? 5.550 -7.080 11.217 1.00 92.88 100 ASP A C 1
ATOM 803 O O . ASP A 1 100 ? 4.392 -7.159 11.635 1.00 92.88 100 ASP A O 1
ATOM 807 N N . ILE A 1 101 ? 5.811 -7.087 9.905 1.00 94.25 101 ILE A N 1
ATOM 808 C CA . ILE A 1 101 ? 4.768 -7.153 8.881 1.00 94.25 101 ILE A CA 1
ATOM 809 C C . ILE A 1 101 ? 4.225 -8.578 8.778 1.00 94.25 101 ILE A C 1
ATOM 811 O O . ILE A 1 101 ? 4.924 -9.515 8.372 1.00 94.25 101 ILE A O 1
ATOM 815 N N . LEU A 1 102 ? 2.928 -8.694 9.053 1.00 93.31 102 LEU A N 1
ATOM 816 C CA . LEU A 1 102 ? 2.138 -9.908 8.858 1.00 93.31 102 LEU A CA 1
ATOM 817 C C . LEU A 1 102 ? 2.234 -10.408 7.419 1.00 93.31 102 LEU A C 1
ATOM 819 O O . LEU A 1 102 ? 2.292 -9.607 6.478 1.00 93.31 102 LEU A O 1
ATOM 823 N N . ASP A 1 103 ?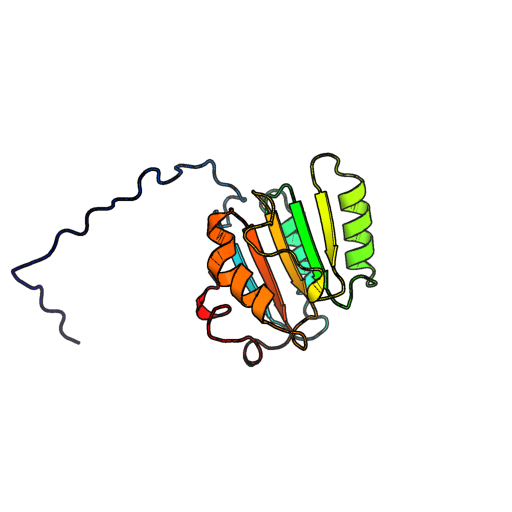 2.174 -11.720 7.229 1.00 93.38 103 ASP A N 1
ATOM 824 C CA . ASP A 1 103 ? 2.034 -12.260 5.883 1.00 93.38 103 ASP A CA 1
ATOM 825 C C . ASP A 1 103 ? 0.648 -11.940 5.291 1.00 93.38 103 ASP A C 1
ATOM 827 O O . ASP A 1 103 ? -0.331 -11.780 6.027 1.00 93.38 103 ASP A O 1
ATOM 831 N N . PRO A 1 104 ? 0.512 -11.850 3.951 1.00 92.31 104 PRO A N 1
ATOM 832 C CA . PRO A 1 104 ? -0.777 -11.555 3.316 1.00 92.31 104 PRO A CA 1
ATOM 833 C C . PRO A 1 104 ? -1.887 -12.544 3.703 1.00 92.31 104 PRO A C 1
ATOM 835 O O . PRO A 1 104 ? -3.067 -12.200 3.693 1.00 92.31 104 PRO A O 1
ATOM 838 N N . GLU A 1 105 ? -1.506 -13.774 4.047 1.00 90.69 105 GLU A N 1
ATOM 839 C CA . GLU A 1 105 ? -2.391 -14.843 4.514 1.00 90.69 105 GLU A CA 1
ATOM 840 C C . GLU A 1 105 ? -2.927 -14.608 5.927 1.00 90.69 105 GLU A C 1
ATOM 842 O O . GLU A 1 105 ? -3.980 -15.136 6.275 1.00 90.69 105 GLU A O 1
ATOM 847 N N . GLU A 1 106 ? -2.261 -13.780 6.724 1.00 92.50 106 GLU A N 1
ATOM 848 C CA . GLU A 1 106 ? -2.651 -13.424 8.090 1.00 92.50 106 GLU A CA 1
ATOM 849 C C . GLU A 1 106 ? -3.393 -12.084 8.135 1.00 92.50 106 GLU A C 1
ATOM 851 O O . GLU A 1 106 ? -4.170 -11.832 9.057 1.00 92.50 106 GLU A O 1
ATOM 856 N N . ALA A 1 107 ? -3.221 -11.245 7.108 1.00 93.50 107 ALA A N 1
ATOM 857 C CA . ALA A 1 107 ? -3.956 -9.997 6.964 1.00 93.50 107 ALA A CA 1
ATOM 858 C C . ALA A 1 107 ? -5.478 -10.230 6.994 1.00 93.50 107 ALA A C 1
ATOM 860 O O . ALA A 1 107 ? -6.010 -11.220 6.464 1.00 93.50 107 ALA A O 1
ATOM 861 N N . GLN A 1 108 ? -6.194 -9.298 7.624 1.00 92.94 108 GLN A N 1
ATOM 862 C CA . GLN A 1 108 ? -7.649 -9.352 7.703 1.00 92.94 108 GLN A CA 1
ATOM 863 C C . GLN A 1 108 ? -8.292 -9.082 6.332 1.00 92.94 108 GLN A C 1
ATOM 865 O O . GLN A 1 108 ? -7.677 -8.499 5.436 1.00 92.94 108 GLN A O 1
ATOM 870 N N . LEU A 1 109 ? -9.545 -9.503 6.154 1.00 90.31 109 LEU A N 1
ATOM 871 C CA . LEU A 1 109 ? -10.300 -9.235 4.927 1.00 90.31 109 LEU A CA 1
ATOM 872 C C . LEU A 1 109 ? -10.624 -7.733 4.801 1.00 90.31 109 LEU A C 1
ATOM 874 O O . LEU A 1 109 ? -10.723 -7.030 5.808 1.00 90.31 109 LEU A O 1
ATOM 878 N N . ASN A 1 110 ? -10.857 -7.255 3.575 1.00 90.44 110 ASN A N 1
ATOM 879 C CA . ASN A 1 110 ? -11.245 -5.866 3.281 1.00 90.44 110 ASN A CA 1
ATOM 880 C C . ASN A 1 110 ? -10.249 -4.835 3.830 1.00 90.44 110 ASN A C 1
ATOM 882 O O . ASN A 1 110 ? -10.631 -3.806 4.399 1.00 90.44 110 ASN A O 1
ATOM 886 N N . SER A 1 111 ? -8.967 -5.127 3.641 1.00 95.44 111 SER A N 1
ATOM 887 C CA . SER A 1 111 ? -7.867 -4.325 4.160 1.00 95.44 111 SER A CA 1
ATOM 888 C C . SER A 1 111 ? -7.229 -3.463 3.079 1.00 95.44 111 SER A C 1
ATOM 890 O O . SER A 1 111 ? -7.323 -3.758 1.885 1.00 95.44 111 SER A O 1
ATOM 892 N N . ILE A 1 112 ? -6.548 -2.410 3.513 1.00 97.38 112 ILE A N 1
ATOM 893 C CA . ILE A 1 112 ? -5.594 -1.653 2.706 1.00 97.38 112 ILE A CA 1
ATOM 894 C C . ILE A 1 112 ? -4.236 -1.743 3.384 1.00 97.38 112 ILE A C 1
ATOM 896 O O . ILE A 1 112 ? -4.132 -1.518 4.587 1.00 97.38 112 ILE A O 1
ATOM 900 N N . PHE A 1 113 ? -3.204 -2.037 2.603 1.00 97.88 113 PHE A N 1
ATOM 901 C CA . PHE A 1 113 ? -1.817 -2.030 3.034 1.00 97.88 113 PHE A CA 1
ATOM 902 C C . PHE A 1 113 ? -1.045 -0.947 2.281 1.00 97.88 113 PHE A C 1
ATOM 904 O O . PHE A 1 113 ? -0.963 -0.968 1.051 1.00 97.88 113 PHE A O 1
ATOM 911 N N . ILE A 1 114 ? -0.469 0.001 3.015 1.00 98.19 114 ILE A N 1
ATOM 912 C CA . ILE A 1 114 ? 0.339 1.092 2.471 1.00 98.19 114 ILE A CA 1
ATOM 913 C C . ILE A 1 114 ? 1.800 0.855 2.832 1.00 98.19 114 ILE A C 1
ATOM 915 O O . ILE A 1 114 ? 2.153 0.712 4.000 1.00 98.19 114 ILE A O 1
ATOM 919 N N . PHE A 1 115 ? 2.647 0.860 1.814 1.00 97.56 115 PHE A N 1
ATOM 920 C CA . PHE A 1 115 ? 4.096 0.851 1.912 1.00 97.56 115 PHE A CA 1
ATOM 921 C C . PHE A 1 115 ? 4.592 2.244 1.525 1.00 97.56 115 PHE A C 1
ATOM 923 O O . PHE A 1 115 ? 4.459 2.638 0.366 1.00 97.56 115 PHE A O 1
ATOM 930 N N . ASP A 1 116 ? 5.144 3.002 2.469 1.00 96.19 116 ASP A N 1
ATOM 931 C CA . ASP A 1 116 ? 5.696 4.334 2.198 1.00 96.19 116 ASP A CA 1
ATOM 932 C C . ASP A 1 116 ? 7.099 4.467 2.774 1.00 96.19 116 ASP A C 1
ATOM 934 O O . ASP A 1 116 ? 7.394 3.952 3.842 1.00 96.19 116 ASP A O 1
ATOM 938 N N . ASP A 1 117 ? 7.978 5.151 2.050 1.00 93.06 117 ASP A N 1
ATOM 939 C CA . ASP A 1 117 ? 9.359 5.413 2.475 1.00 93.06 117 ASP A CA 1
ATOM 940 C C . ASP A 1 117 ? 10.177 4.159 2.874 1.00 93.06 117 ASP A C 1
ATOM 942 O O . ASP A 1 117 ? 11.076 4.207 3.707 1.00 93.06 117 ASP A O 1
ATOM 946 N N . VAL A 1 118 ? 9.872 3.012 2.254 1.00 94.56 118 VAL A N 1
ATOM 947 C CA . VAL A 1 118 ? 10.492 1.695 2.535 1.00 94.56 118 VAL A CA 1
ATOM 948 C C . VAL A 1 118 ? 11.203 1.111 1.309 1.00 94.56 118 VAL A C 1
ATOM 950 O O . VAL A 1 118 ? 11.361 -0.096 1.151 1.00 94.56 118 VAL A O 1
ATOM 953 N N . ALA A 1 119 ? 11.637 1.969 0.381 1.00 91.94 119 ALA A N 1
ATOM 954 C CA . ALA A 1 119 ? 12.317 1.552 -0.853 1.00 91.94 119 ALA A CA 1
ATOM 955 C C . ALA A 1 119 ? 13.740 1.013 -0.661 1.00 91.94 119 ALA A C 1
ATOM 957 O O . ALA A 1 119 ? 14.313 0.455 -1.598 1.00 91.94 119 ALA A O 1
ATOM 958 N N . CYS A 1 120 ? 14.317 1.198 0.523 1.00 91.06 120 CYS A N 1
ATOM 959 C CA . CYS A 1 120 ? 15.627 0.660 0.880 1.00 91.06 120 CYS A CA 1
ATOM 960 C C . CYS A 1 120 ? 15.537 -0.620 1.729 1.00 91.06 120 CYS A C 1
ATOM 962 O O . CYS A 1 120 ? 16.566 -1.245 1.967 1.00 91.06 120 CYS A O 1
ATOM 964 N N . ASP A 1 121 ? 14.335 -1.027 2.142 1.00 93.19 121 ASP A N 1
ATOM 965 C CA . ASP A 1 121 ? 14.123 -2.176 3.024 1.00 93.19 121 ASP A CA 1
ATOM 966 C C . ASP A 1 121 ? 13.955 -3.479 2.226 1.00 93.19 121 ASP A C 1
ATOM 968 O O . ASP A 1 121 ? 13.902 -3.482 0.989 1.00 93.19 121 ASP A O 1
ATOM 972 N N . LYS A 1 122 ? 13.848 -4.614 2.929 1.00 93.69 122 LYS A N 1
ATOM 973 C CA . LYS A 1 122 ? 13.558 -5.913 2.307 1.00 93.69 122 LYS A CA 1
ATOM 974 C C . LYS A 1 122 ? 12.213 -5.856 1.578 1.00 93.69 122 LYS A C 1
ATOM 976 O O . LYS A 1 122 ? 11.182 -5.502 2.147 1.00 93.69 122 LYS A O 1
ATOM 981 N N . GLN A 1 123 ? 12.221 -6.238 0.306 1.00 94.62 123 GLN A N 1
ATOM 982 C CA . GLN A 1 123 ? 11.054 -6.111 -0.572 1.00 94.62 123 GLN A CA 1
ATOM 983 C C . GLN A 1 123 ? 10.178 -7.372 -0.611 1.00 94.62 123 GLN A C 1
ATOM 985 O O . GLN A 1 123 ? 9.148 -7.366 -1.278 1.00 94.62 123 GLN A O 1
ATOM 990 N N . ASP A 1 124 ? 10.561 -8.459 0.064 1.00 94.88 124 ASP A N 1
ATOM 991 C CA . ASP A 1 124 ? 9.896 -9.761 -0.085 1.00 94.88 124 ASP A CA 1
ATOM 992 C C . ASP A 1 124 ? 8.461 -9.763 0.447 1.00 94.88 124 ASP A C 1
ATOM 994 O O . ASP A 1 124 ? 7.560 -10.251 -0.236 1.00 94.88 124 ASP A O 1
ATOM 998 N N . LYS A 1 125 ? 8.210 -9.099 1.581 1.00 95.06 125 LYS A N 1
ATOM 999 C CA . LYS A 1 125 ? 6.847 -8.885 2.093 1.00 95.06 125 LYS A CA 1
ATOM 1000 C C . LYS A 1 125 ? 6.002 -8.074 1.103 1.00 95.06 125 LYS A C 1
ATOM 1002 O O . LYS A 1 125 ? 4.896 -8.478 0.758 1.00 95.06 125 LYS A O 1
ATOM 1007 N N . ILE A 1 126 ? 6.546 -6.986 0.551 1.00 95.94 126 ILE A N 1
ATOM 1008 C CA . ILE A 1 126 ? 5.848 -6.138 -0.435 1.00 95.94 126 ILE A CA 1
ATOM 1009 C C . ILE A 1 126 ? 5.508 -6.947 -1.699 1.00 95.94 126 ILE A C 1
ATOM 1011 O O . ILE A 1 126 ? 4.383 -6.890 -2.195 1.00 95.94 126 ILE A O 1
ATOM 1015 N N . ARG A 1 127 ? 6.449 -7.762 -2.195 1.00 9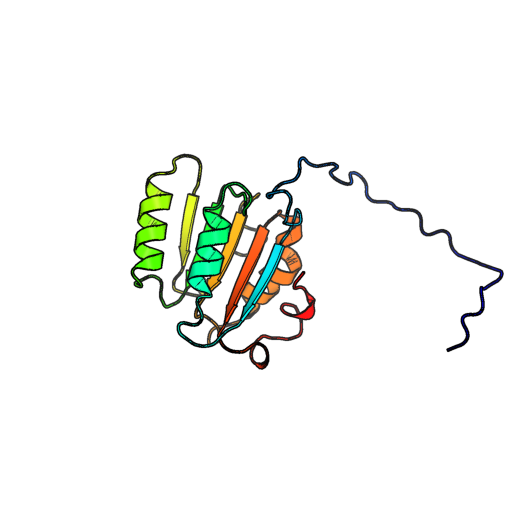6.75 127 ARG A N 1
ATOM 1016 C CA . ARG A 1 127 ? 6.227 -8.686 -3.323 1.00 96.75 127 ARG A CA 1
ATOM 1017 C C . ARG A 1 127 ? 5.104 -9.680 -3.032 1.00 96.75 127 ARG A C 1
ATOM 1019 O O . ARG A 1 127 ? 4.264 -9.908 -3.906 1.00 96.75 127 ARG A O 1
ATOM 1026 N N . ALA A 1 128 ? 5.080 -10.254 -1.829 1.00 96.12 128 ALA A N 1
ATOM 1027 C CA . ALA A 1 128 ? 4.037 -11.182 -1.409 1.00 96.12 128 ALA A CA 1
ATOM 1028 C C . ALA A 1 128 ? 2.662 -10.500 -1.407 1.00 96.12 128 ALA A C 1
ATOM 1030 O O . ALA A 1 128 ? 1.722 -11.028 -1.998 1.00 96.12 128 ALA A O 1
ATOM 1031 N N . TYR A 1 129 ? 2.555 -9.287 -0.859 1.00 96.62 129 TYR A N 1
ATOM 1032 C CA . TYR A 1 129 ? 1.312 -8.508 -0.860 1.00 96.62 129 TYR A CA 1
ATOM 1033 C C . TYR A 1 129 ? 0.810 -8.188 -2.276 1.00 96.62 129 TYR A C 1
ATOM 1035 O O . TYR A 1 129 ? -0.339 -8.491 -2.599 1.00 96.62 129 TYR A O 1
ATOM 1043 N N . PHE A 1 130 ? 1.669 -7.685 -3.170 1.00 96.62 130 PHE A N 1
ATOM 1044 C CA . PHE A 1 130 ? 1.278 -7.402 -4.562 1.00 96.62 130 PHE A CA 1
ATOM 1045 C C . PHE A 1 130 ? 0.887 -8.665 -5.354 1.00 96.62 130 PHE A C 1
ATOM 1047 O O . PHE A 1 130 ? 0.077 -8.600 -6.287 1.00 96.62 130 PHE A O 1
ATOM 1054 N N . SER A 1 131 ? 1.427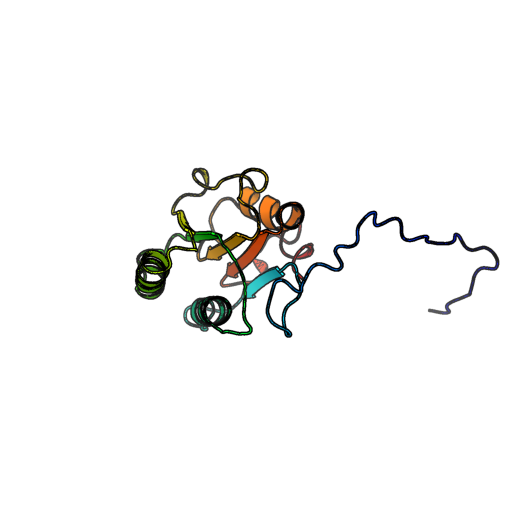 -9.827 -4.986 1.00 94.00 131 SER A N 1
ATOM 1055 C CA . SER A 1 131 ? 1.156 -11.090 -5.682 1.00 94.00 131 SER A CA 1
ATOM 1056 C C . SER A 1 131 ? -0.076 -11.817 -5.143 1.00 94.00 131 SER A C 1
ATOM 1058 O O . SER A 1 131 ? -0.897 -12.279 -5.937 1.00 94.00 131 SER A O 1
ATOM 1060 N N . MET A 1 132 ? -0.218 -11.892 -3.818 1.00 91.88 132 MET A N 1
ATOM 1061 C CA . MET A 1 132 ? -1.159 -12.778 -3.122 1.00 91.88 132 MET A CA 1
ATOM 1062 C C . MET A 1 132 ? -2.271 -12.035 -2.375 1.00 91.88 132 MET A C 1
ATOM 1064 O O . MET A 1 132 ? -3.328 -12.617 -2.143 1.00 91.88 132 MET A O 1
ATOM 1068 N N . GLY A 1 133 ? -2.093 -10.749 -2.049 1.00 87.50 133 GLY A N 1
ATOM 1069 C CA . GLY A 1 133 ? -3.044 -9.983 -1.230 1.00 87.50 133 GLY A CA 1
ATOM 1070 C C . GLY A 1 133 ? -4.468 -9.941 -1.800 1.00 87.50 133 GLY A C 1
ATOM 1071 O O . GLY A 1 133 ? -5.446 -9.973 -1.052 1.00 87.50 133 GLY A O 1
ATOM 1072 N N . ARG A 1 134 ? -4.607 -9.993 -3.133 1.00 83.38 134 ARG A N 1
ATOM 1073 C CA . ARG A 1 134 ? -5.915 -10.016 -3.813 1.00 83.38 134 ARG A CA 1
ATOM 1074 C C . ARG A 1 134 ? -6.794 -11.206 -3.411 1.00 83.38 134 ARG A C 1
ATOM 1076 O O . ARG A 1 134 ? -8.010 -11.074 -3.439 1.00 83.38 134 ARG A O 1
ATOM 1083 N N . HIS A 1 135 ? -6.209 -12.342 -3.017 1.00 84.19 135 HIS A N 1
ATOM 1084 C CA . HIS A 1 135 ? -6.980 -13.522 -2.604 1.00 84.19 135 HIS A CA 1
ATOM 1085 C C . HIS A 1 135 ? -7.714 -13.307 -1.269 1.00 84.19 135 HIS A C 1
ATOM 1087 O O . HIS A 1 135 ? -8.657 -14.033 -0.972 1.00 84.19 135 HIS A O 1
ATOM 1093 N N . LYS A 1 136 ? -7.328 -12.285 -0.491 1.00 82.19 136 LYS A N 1
ATOM 1094 C CA . LYS A 1 136 ? -8.009 -11.854 0.740 1.00 82.19 136 LYS A CA 1
ATOM 1095 C C . LYS A 1 136 ? -8.623 -10.455 0.632 1.00 82.19 136 LYS A C 1
ATOM 1097 O O . LYS A 1 136 ? -8.905 -9.826 1.650 1.00 82.19 136 LYS A O 1
ATOM 1102 N N . SER A 1 137 ? -8.825 -9.947 -0.586 1.00 87.06 137 SER A N 1
ATOM 1103 C CA . SER A 1 137 ? -9.328 -8.582 -0.807 1.00 87.06 137 SER A CA 1
ATOM 1104 C C . SER A 1 137 ? -8.494 -7.534 -0.053 1.00 87.06 137 SER A C 1
ATOM 1106 O O . SER A 1 137 ? -9.039 -6.650 0.611 1.00 87.06 137 SER A O 1
ATOM 1108 N N . VAL A 1 138 ? -7.166 -7.677 -0.102 1.00 94.44 138 VAL A N 1
ATOM 1109 C CA . VAL A 1 138 ? -6.217 -6.701 0.441 1.00 94.44 138 VAL A CA 1
ATOM 1110 C C . VAL A 1 138 ? -5.701 -5.843 -0.702 1.00 94.44 138 VAL A C 1
ATOM 1112 O O . VAL A 1 138 ? -5.027 -6.346 -1.607 1.00 94.44 138 VAL A O 1
ATOM 1115 N N . ASP A 1 139 ? -5.998 -4.548 -0.650 1.00 96.69 139 ASP A N 1
ATOM 1116 C CA . ASP A 1 139 ? -5.423 -3.594 -1.594 1.00 96.69 139 ASP A CA 1
ATOM 1117 C C . ASP A 1 139 ? -4.045 -3.168 -1.127 1.00 96.69 139 ASP A C 1
ATOM 1119 O O . ASP A 1 139 ? -3.805 -3.004 0.067 1.00 96.69 139 ASP A O 1
ATOM 1123 N N . CYS A 1 140 ? -3.138 -2.970 -2.071 1.00 96.69 140 CYS A N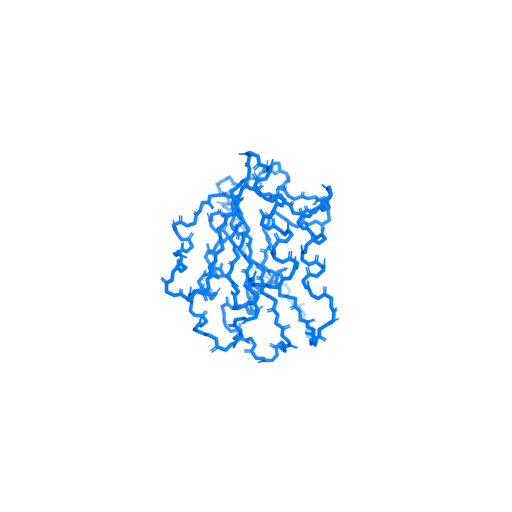 1
ATOM 1124 C CA . CYS A 1 140 ? -1.747 -2.655 -1.786 1.00 96.69 140 CYS A CA 1
ATOM 1125 C C . CYS A 1 140 ? -1.375 -1.341 -2.462 1.00 96.69 140 CYS A C 1
ATOM 1127 O O . CYS A 1 140 ? -1.628 -1.160 -3.652 1.00 96.69 140 CYS A O 1
ATOM 1129 N N . PHE A 1 141 ? -0.735 -0.444 -1.724 1.00 98.25 141 PHE A N 1
ATOM 1130 C CA . PHE A 1 141 ? -0.247 0.830 -2.236 1.00 98.25 141 PHE A CA 1
ATOM 1131 C C . PHE A 1 141 ? 1.232 0.946 -1.933 1.00 98.25 141 PHE A C 1
ATOM 1133 O O . PHE A 1 141 ? 1.629 0.851 -0.777 1.00 98.25 141 PHE A O 1
ATOM 1140 N N . TYR A 1 142 ? 2.050 1.167 -2.957 1.00 98.00 142 TYR A N 1
ATOM 1141 C CA . TYR A 1 142 ? 3.473 1.411 -2.774 1.00 98.00 142 TYR A CA 1
ATOM 1142 C C . TYR A 1 142 ? 3.843 2.818 -3.230 1.00 98.00 142 TYR A C 1
ATOM 1144 O O . TYR A 1 142 ? 3.872 3.124 -4.425 1.00 98.00 142 TYR A O 1
ATOM 1152 N N . LEU A 1 143 ? 4.128 3.681 -2.259 1.00 97.38 143 LEU A N 1
ATOM 1153 C CA . LEU A 1 143 ? 4.606 5.035 -2.467 1.00 97.38 143 LEU A CA 1
ATOM 1154 C C . LEU A 1 143 ? 6.133 5.006 -2.559 1.00 97.38 143 LEU A C 1
ATOM 1156 O O . LEU A 1 143 ? 6.829 4.565 -1.645 1.00 97.38 143 LEU A O 1
ATOM 1160 N N . CYS A 1 144 ? 6.680 5.483 -3.675 1.00 95.31 144 CYS A N 1
ATOM 1161 C CA . CYS A 1 144 ? 8.126 5.511 -3.875 1.00 95.31 144 CYS A CA 1
ATOM 1162 C C . CYS A 1 144 ? 8.581 6.761 -4.636 1.00 95.31 144 CYS A C 1
ATOM 1164 O O . CYS A 1 144 ? 7.799 7.448 -5.292 1.00 95.31 144 CYS A O 1
ATOM 1166 N N . GLN A 1 145 ? 9.879 7.059 -4.569 1.00 93.56 145 GLN A N 1
ATOM 1167 C CA . GLN A 1 145 ? 10.445 8.200 -5.292 1.00 93.56 145 GLN A CA 1
ATOM 1168 C C . GLN A 1 145 ? 10.796 7.895 -6.749 1.00 93.56 145 GLN A C 1
ATOM 1170 O O . GLN A 1 145 ? 10.766 8.788 -7.591 1.00 93.56 145 GLN A O 1
ATOM 1175 N N . SER A 1 146 ? 11.139 6.643 -7.054 1.00 93.00 146 SER A N 1
ATOM 1176 C CA . SER A 1 146 ? 11.636 6.245 -8.369 1.00 93.00 146 SER A CA 1
ATOM 1177 C C . SER A 1 146 ? 11.053 4.904 -8.790 1.00 93.00 146 SER A C 1
ATOM 1179 O O . SER A 1 146 ? 11.318 3.878 -8.166 1.00 93.00 146 SER A O 1
ATOM 1181 N N . TYR A 1 147 ? 10.319 4.914 -9.903 1.00 94.25 147 TYR A N 1
ATOM 1182 C CA . TYR A 1 147 ? 9.703 3.720 -10.482 1.00 94.25 147 TYR A CA 1
ATOM 1183 C C . TYR A 1 147 ? 10.744 2.662 -10.865 1.00 94.25 147 TYR A C 1
ATOM 1185 O O . TYR A 1 147 ? 10.524 1.466 -10.690 1.00 94.25 147 TYR A O 1
ATOM 1193 N N . ALA A 1 148 ? 11.909 3.101 -11.354 1.00 92.31 148 ALA A N 1
ATOM 1194 C CA . ALA A 1 148 ? 12.983 2.210 -11.782 1.00 92.31 148 ALA A CA 1
ATOM 1195 C C . ALA A 1 148 ? 13.558 1.372 -10.629 1.00 92.31 148 ALA A C 1
ATOM 1197 O O . ALA A 1 148 ? 14.026 0.260 -10.865 1.00 92.31 148 ALA A O 1
ATOM 1198 N N . ARG A 1 149 ? 13.495 1.883 -9.390 1.00 88.81 149 ARG A N 1
ATOM 1199 C CA . ARG A 1 149 ? 13.980 1.184 -8.192 1.00 88.81 149 ARG A CA 1
ATOM 1200 C C . ARG A 1 149 ? 13.017 0.115 -7.681 1.00 88.81 149 ARG A C 1
ATOM 1202 O O . ARG A 1 149 ? 13.432 -0.727 -6.892 1.00 88.81 149 ARG A O 1
ATOM 1209 N N . ILE A 1 150 ? 11.761 0.121 -8.126 1.00 94.25 150 ILE A N 1
ATOM 1210 C CA . ILE A 1 150 ? 10.797 -0.897 -7.715 1.00 94.25 150 ILE A CA 1
ATOM 1211 C C . ILE A 1 150 ? 11.131 -2.221 -8.422 1.00 94.25 150 ILE A C 1
ATOM 1213 O O . ILE A 1 150 ? 11.290 -2.239 -9.653 1.00 94.25 150 ILE A O 1
ATOM 1217 N N . PRO A 1 151 ? 11.190 -3.354 -7.693 1.00 94.56 151 PRO A N 1
ATOM 1218 C CA . PRO A 1 151 ? 11.306 -4.673 -8.303 1.00 94.56 151 PRO A CA 1
ATOM 1219 C C . PRO A 1 151 ? 10.275 -4.872 -9.418 1.00 94.56 151 PRO A C 1
ATOM 1221 O O . PRO A 1 151 ? 9.078 -4.661 -9.226 1.00 94.56 151 PRO A O 1
ATOM 1224 N N . LYS A 1 152 ? 10.743 -5.242 -10.615 1.00 93.88 152 LYS A N 1
ATOM 1225 C CA . LYS A 1 152 ? 9.843 -5.480 -11.750 1.00 93.88 152 LYS A CA 1
ATOM 1226 C C . LYS A 1 152 ? 8.909 -6.649 -11.441 1.00 93.88 152 LYS A C 1
ATOM 1228 O O . LYS A 1 152 ? 7.692 -6.490 -11.379 1.00 93.88 152 LYS A O 1
ATOM 1233 N N . HIS A 1 153 ? 9.525 -7.795 -11.182 1.00 93.25 153 HIS A N 1
ATOM 1234 C CA . HIS A 1 153 ? 8.819 -9.014 -10.846 1.00 93.25 153 HIS A CA 1
ATOM 1235 C C . HIS A 1 153 ? 8.082 -8.856 -9.523 1.00 93.25 153 HIS A C 1
ATOM 1237 O O . HIS A 1 153 ? 8.625 -8.321 -8.553 1.00 93.25 153 HIS A O 1
ATOM 1243 N N . LEU A 1 154 ? 6.852 -9.362 -9.508 1.00 93.69 154 LEU A N 1
ATOM 1244 C CA . LEU A 1 154 ? 5.974 -9.466 -8.347 1.00 93.69 154 LEU A CA 1
ATOM 1245 C C . LEU A 1 154 ? 5.420 -8.147 -7.789 1.00 93.69 154 LEU A C 1
ATOM 1247 O O . LEU A 1 154 ? 4.430 -8.206 -7.068 1.00 93.69 154 LEU A O 1
ATOM 1251 N N . ILE A 1 155 ? 5.977 -6.983 -8.148 1.00 96.06 155 ILE A N 1
ATOM 1252 C CA . ILE A 1 155 ? 5.427 -5.668 -7.776 1.00 96.06 155 ILE A CA 1
ATOM 1253 C C . ILE A 1 155 ? 4.938 -4.914 -9.014 1.00 96.06 155 ILE A C 1
ATOM 1255 O O . ILE A 1 155 ? 3.730 -4.780 -9.187 1.00 96.06 155 ILE A O 1
ATOM 1259 N N . ARG A 1 156 ? 5.832 -4.453 -9.905 1.00 96.31 156 ARG A N 1
ATOM 1260 C CA . ARG A 1 156 ? 5.413 -3.661 -11.082 1.00 96.31 156 ARG A CA 1
ATOM 1261 C C . ARG A 1 156 ? 4.513 -4.442 -12.031 1.00 96.31 156 ARG A C 1
ATOM 1263 O O . ARG A 1 156 ? 3.500 -3.905 -12.453 1.00 96.31 156 ARG A O 1
ATOM 1270 N N . ASP A 1 157 ? 4.859 -5.696 -12.316 1.00 95.00 157 ASP A N 1
ATOM 1271 C CA . ASP A 1 157 ? 4.069 -6.557 -13.211 1.00 95.00 157 ASP A CA 1
ATOM 1272 C C . ASP A 1 157 ? 2.689 -6.919 -12.615 1.00 95.00 157 ASP A C 1
ATOM 1274 O O . ASP A 1 157 ? 1.796 -7.355 -13.335 1.00 95.00 157 ASP A O 1
ATOM 1278 N N . ASN A 1 158 ? 2.511 -6.743 -11.300 1.00 95.06 158 ASN A N 1
ATOM 1279 C CA . ASN A 1 158 ? 1.274 -7.042 -10.578 1.00 95.06 158 ASN A CA 1
ATOM 1280 C C . ASN A 1 158 ? 0.435 -5.800 -10.252 1.00 95.06 158 ASN A C 1
ATOM 1282 O O . ASN A 1 158 ? -0.669 -5.954 -9.722 1.00 95.06 158 ASN A O 1
ATOM 1286 N N . ALA A 1 159 ? 0.945 -4.598 -10.518 1.00 94.81 159 ALA A N 1
ATOM 1287 C CA . ALA A 1 159 ? 0.182 -3.375 -10.329 1.00 94.81 159 ALA A CA 1
ATOM 1288 C C . ALA A 1 159 ? -0.960 -3.289 -11.357 1.00 94.81 159 ALA A C 1
ATOM 1290 O O . ALA A 1 159 ? -0.801 -3.752 -12.489 1.00 94.81 159 ALA A O 1
ATOM 1291 N N . ASN A 1 160 ? -2.107 -2.732 -10.964 1.00 92.38 160 ASN A N 1
ATOM 1292 C CA . ASN A 1 160 ? -3.308 -2.636 -11.802 1.00 92.38 160 ASN A CA 1
ATOM 1293 C C . ASN A 1 160 ? -4.010 -1.278 -11.721 1.00 92.38 160 ASN A C 1
ATOM 1295 O O . ASN A 1 160 ? -3.717 -0.498 -10.786 1.00 92.38 160 ASN A O 1
#

Sequence (160 aa):
MRFVKQNDSIEVLNYDTGAHVGSRRHGTLLPNTVRCIIVGSSASGKTNLMLSLLFHENGLRFVNLYVYSKSLYQPKYELLNEIMSNVKEATYFPYKENDDILDPEEAQLNSIFIFDDVACDKQDKIRAYFSMGRHKSVDCFYLCQSYARIPKHLIRDNAN

Secondary structure (DSSP, 8-state):
------S---------TT------SS-TTS-SS-EEEEE--TTSSHHHHHHHHHHSTTS---SEEEEEETTTTSHHHHHHHHHHHH-TT-EEEEE-SGGGPPPTTTSPSSEEEEEES-TTS--HHHHHHHHHGGGGTEEEEEEES-GGGS-TTTTGGG--

Radius of gyration: 18.13 Å; chains: 1; bounding box: 37×42×57 Å

Organism: Popillia japonica (NCBI:txid7064)

InterPro domains:
  IPR006758 Poxvirus A32 [PF04665] (28-152)

pLDDT: mean 91.05, std 9.37, range [45.75, 98.25]